Protein AF-A0A6S7IRL1-F1 (afdb_monomer_lite)

Secondary structure (DSSP, 8-state):
-HHHHHHHHHHHHHHHGGGGGGGHHHHHHHHHHHHT-S-HHHHHHHHHHHHHHHHHHTS-GGGT-

Structure (mmCIF, N/CA/C/O backbone):
data_AF-A0A6S7IRL1-F1
#
_entry.id   AF-A0A6S7IRL1-F1
#
loop_
_atom_site.group_PDB
_atom_site.id
_atom_site.type_symbol
_atom_site.label_atom_id
_atom_site.label_alt_id
_atom_site.label_comp_id
_atom_site.label_asym_id
_atom_site.label_entity_id
_atom_site.label_seq_id
_atom_site.pdbx_PDB_ins_code
_atom_site.Cartn_x
_atom_site.Cartn_y
_atom_site.Cartn_z
_atom_site.occupancy
_atom_site.B_iso_or_equiv
_atom_site.auth_seq_id
_atom_site.auth_comp_id
_atom_site.auth_asym_id
_atom_site.auth_atom_id
_atom_site.pdbx_PDB_model_num
ATOM 1 N N . VAL A 1 1 ? 1.959 -4.464 -15.563 1.00 90.50 1 VAL A N 1
ATOM 2 C CA . VAL A 1 1 ? 1.082 -5.065 -14.523 1.00 90.50 1 VAL A CA 1
ATOM 3 C C . VAL A 1 1 ? 1.192 -4.325 -13.191 1.00 90.50 1 VAL A C 1
ATOM 5 O O . VAL A 1 1 ? 0.154 -3.907 -12.704 1.00 90.50 1 VAL A O 1
ATOM 8 N N . ARG A 1 2 ? 2.398 -4.074 -12.648 1.00 95.12 2 ARG A N 1
ATOM 9 C CA . ARG A 1 2 ? 2.607 -3.389 -11.348 1.00 95.12 2 ARG A CA 1
ATOM 10 C C . ARG A 1 2 ? 1.851 -2.063 -11.198 1.00 95.12 2 ARG A C 1
ATOM 12 O O . ARG A 1 2 ? 1.075 -1.902 -10.267 1.00 95.12 2 ARG A O 1
ATOM 19 N N . LEU A 1 3 ? 1.951 -1.180 -12.192 1.00 95.19 3 LEU A N 1
ATOM 20 C CA . LEU A 1 3 ? 1.208 0.086 -12.199 1.00 95.19 3 LEU A CA 1
ATOM 21 C C . LEU A 1 3 ? -0.320 -0.100 -12.144 1.00 95.19 3 LEU A C 1
ATOM 23 O O . LEU A 1 3 ? -1.025 0.670 -11.499 1.00 95.19 3 LEU A O 1
ATOM 27 N N . ALA A 1 4 ? -0.850 -1.124 -12.818 1.00 96.56 4 ALA A N 1
ATOM 28 C CA . ALA A 1 4 ? -2.277 -1.430 -12.763 1.00 96.56 4 ALA A CA 1
ATOM 29 C C . ALA A 1 4 ? -2.679 -1.973 -11.384 1.00 96.56 4 ALA A C 1
ATOM 31 O O . ALA A 1 4 ? -3.739 -1.609 -10.889 1.00 96.56 4 ALA A O 1
ATOM 32 N N . ALA A 1 5 ? -1.823 -2.777 -10.745 1.00 96.19 5 ALA A N 1
ATOM 33 C CA . ALA A 1 5 ? -2.041 -3.235 -9.375 1.00 96.19 5 ALA A CA 1
ATOM 34 C C . ALA A 1 5 ? -2.076 -2.055 -8.389 1.00 96.19 5 ALA A C 1
ATOM 36 O O . ALA A 1 5 ? -3.016 -1.961 -7.609 1.00 96.19 5 ALA A O 1
ATOM 37 N N . LEU A 1 6 ? -1.145 -1.098 -8.498 1.00 97.19 6 LEU A N 1
ATOM 38 C CA . LEU A 1 6 ? -1.165 0.132 -7.692 1.00 97.19 6 LEU A CA 1
ATOM 39 C C . LEU A 1 6 ? -2.445 0.953 -7.894 1.00 97.19 6 LEU A C 1
ATOM 41 O O . LEU A 1 6 ? -3.000 1.462 -6.929 1.00 97.19 6 LEU A O 1
ATOM 45 N N . LYS A 1 7 ? -2.960 1.048 -9.126 1.00 96.12 7 LYS A N 1
ATOM 46 C CA . LYS A 1 7 ? -4.255 1.703 -9.386 1.00 96.12 7 LYS A CA 1
ATOM 47 C C . LYS A 1 7 ? -5.414 0.971 -8.709 1.00 96.12 7 LYS A C 1
ATOM 49 O O . LYS A 1 7 ? -6.312 1.616 -8.190 1.00 96.12 7 LYS A O 1
ATOM 54 N N . VAL A 1 8 ? -5.400 -0.362 -8.684 1.00 95.56 8 VAL A N 1
ATOM 55 C CA . VAL A 1 8 ? -6.421 -1.134 -7.959 1.00 95.56 8 VAL A CA 1
ATOM 56 C C . VAL A 1 8 ? -6.315 -0.893 -6.454 1.00 95.56 8 VAL A C 1
ATOM 58 O O . VAL A 1 8 ? -7.336 -0.645 -5.825 1.00 95.56 8 VAL A O 1
ATOM 61 N N . VAL A 1 9 ? -5.105 -0.903 -5.890 1.00 94.56 9 VAL A N 1
ATOM 62 C CA . VAL A 1 9 ? -4.855 -0.582 -4.473 1.00 94.56 9 VAL A CA 1
ATOM 63 C C . VAL A 1 9 ? -5.377 0.815 -4.124 1.00 94.56 9 VAL A C 1
ATOM 65 O O . VAL A 1 9 ? -6.092 0.970 -3.139 1.00 94.56 9 VAL A O 1
ATOM 68 N N . GLN A 1 10 ? -5.101 1.808 -4.971 1.00 94.75 10 GLN A N 1
ATOM 69 C CA . GLN A 1 10 ? -5.597 3.177 -4.817 1.00 94.75 10 GLN A CA 1
ATOM 70 C C . GLN A 1 10 ? -7.132 3.230 -4.750 1.00 94.75 10 GLN A C 1
ATOM 72 O O . GLN A 1 10 ? -7.713 3.823 -3.845 1.00 94.75 10 GLN A O 1
ATOM 77 N N . GLU A 1 11 ? -7.807 2.558 -5.684 1.00 95.06 11 GLU A N 1
ATOM 78 C CA . GLU A 1 11 ? -9.270 2.511 -5.712 1.00 95.06 11 GLU A CA 1
ATOM 79 C C . GLU A 1 11 ? -9.861 1.728 -4.532 1.00 95.06 11 GLU A C 1
ATOM 81 O O . GLU A 1 11 ? -10.960 2.039 -4.074 1.00 95.06 11 GLU A O 1
ATOM 86 N N . LEU A 1 12 ? -9.155 0.713 -4.024 1.00 92.75 12 LEU A N 1
ATOM 87 C CA . LEU A 1 12 ? -9.556 -0.000 -2.812 1.00 92.75 12 LEU A CA 1
ATOM 88 C C . LEU A 1 12 ? -9.442 0.900 -1.581 1.00 92.75 12 LEU A C 1
ATOM 90 O O . LEU A 1 12 ? -10.386 0.937 -0.797 1.00 92.75 12 LEU A O 1
ATOM 94 N N . ASN A 1 13 ? -8.355 1.665 -1.451 1.00 91.44 13 ASN A N 1
ATOM 95 C CA . ASN A 1 13 ? -8.192 2.661 -0.391 1.00 91.44 13 ASN A CA 1
ATOM 96 C C . ASN A 1 13 ? -9.363 3.659 -0.381 1.00 91.44 13 ASN A C 1
ATOM 98 O O . ASN A 1 13 ? -10.011 3.848 0.645 1.00 91.44 13 ASN A O 1
ATOM 102 N N . HIS A 1 14 ? -9.721 4.210 -1.546 1.00 91.19 14 HIS A N 1
ATOM 103 C CA . HIS A 1 14 ? -10.844 5.148 -1.665 1.00 91.19 14 HIS A CA 1
ATOM 104 C C . HIS A 1 14 ? -12.211 4.541 -1.320 1.00 91.19 14 HIS A C 1
ATOM 106 O O . HIS A 1 14 ? -13.107 5.262 -0.885 1.00 91.19 14 HIS A O 1
ATOM 112 N N . LYS A 1 15 ? -12.404 3.236 -1.541 1.00 93.19 15 LYS A N 1
ATOM 113 C CA . LYS A 1 15 ? -13.688 2.562 -1.290 1.00 93.19 15 LYS A CA 1
ATOM 114 C C . LYS A 1 15 ? -13.835 2.041 0.134 1.00 93.19 15 LYS A C 1
ATOM 116 O O . LYS A 1 15 ? -14.954 2.029 0.635 1.00 93.19 15 LYS A O 1
ATOM 121 N N . LEU A 1 16 ? -12.746 1.569 0.735 1.00 91.69 16 LEU A N 1
ATOM 122 C CA . LEU A 1 16 ? -12.748 0.938 2.056 1.00 91.69 16 LEU A CA 1
ATOM 123 C C . LEU A 1 16 ? -12.500 1.943 3.186 1.00 91.69 16 LEU A C 1
ATOM 125 O O . LEU A 1 16 ? -12.966 1.728 4.302 1.00 91.69 16 LEU A O 1
ATOM 129 N N . GLY A 1 17 ? -11.798 3.048 2.918 1.00 88.62 17 GLY A N 1
ATOM 130 C CA . GLY A 1 17 ? -11.490 4.032 3.951 1.00 88.62 17 GLY A CA 1
ATOM 131 C C . GLY A 1 17 ? -10.690 3.412 5.104 1.00 88.62 17 GLY A C 1
ATOM 132 O O . GLY A 1 17 ? -9.709 2.705 4.885 1.00 88.62 17 GLY A O 1
ATOM 133 N N . GLU A 1 18 ? -11.152 3.618 6.338 1.00 88.31 18 GLU A N 1
ATOM 134 C CA . GLU A 1 18 ? -10.530 3.067 7.554 1.00 88.31 18 GLU A CA 1
ATOM 135 C C . GLU A 1 18 ? -10.550 1.528 7.627 1.00 88.31 18 GLU A C 1
ATOM 137 O O . GLU A 1 18 ? -9.707 0.935 8.304 1.00 88.31 18 GLU A O 1
ATOM 142 N N . GLU A 1 19 ? -11.446 0.846 6.899 1.00 89.38 19 GLU A N 1
ATOM 143 C CA . GLU A 1 19 ? -11.471 -0.628 6.851 1.00 89.38 19 GLU A CA 1
ATOM 144 C C . GLU A 1 19 ? -10.183 -1.209 6.241 1.00 89.38 19 GLU A C 1
ATOM 146 O O . GLU A 1 19 ? -9.862 -2.383 6.447 1.00 89.38 19 GLU A O 1
ATOM 151 N N . TYR A 1 20 ? -9.397 -0.378 5.547 1.00 89.31 20 TYR A N 1
ATOM 152 C CA . TYR A 1 20 ? -8.102 -0.759 4.996 1.00 89.31 20 TYR A CA 1
ATOM 153 C C . TYR A 1 20 ? -7.078 -1.158 6.071 1.00 89.31 20 TYR A C 1
ATOM 155 O O . TYR A 1 20 ? -6.178 -1.948 5.783 1.00 89.31 20 TYR A O 1
ATOM 163 N N . LEU A 1 21 ? -7.225 -0.690 7.320 1.00 88.12 21 LEU A N 1
ATOM 164 C CA . LEU A 1 21 ? -6.324 -1.034 8.433 1.00 88.12 21 LEU A CA 1
ATOM 165 C C . LEU A 1 21 ? -6.167 -2.548 8.625 1.00 88.12 21 LEU A C 1
ATOM 167 O O . LEU A 1 21 ? -5.081 -3.019 8.960 1.00 88.12 21 LEU A O 1
ATOM 171 N N . ALA A 1 22 ? -7.2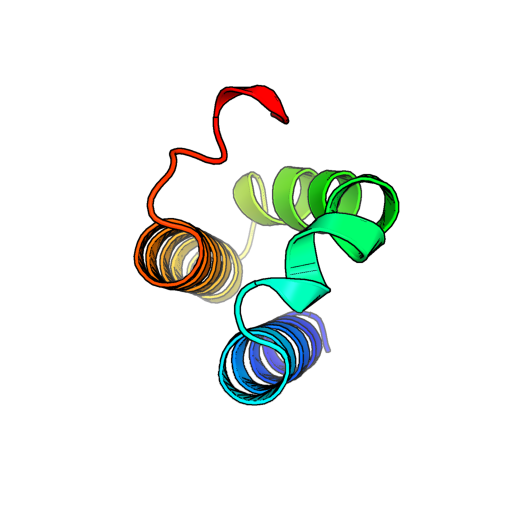33 -3.313 8.380 1.00 90.81 22 ALA A N 1
ATOM 172 C CA . ALA A 1 22 ? -7.225 -4.766 8.514 1.00 90.81 22 ALA A CA 1
ATOM 173 C C . ALA A 1 22 ? -6.398 -5.480 7.429 1.00 90.81 22 ALA A C 1
ATOM 175 O O . ALA A 1 22 ? -6.030 -6.631 7.631 1.00 90.81 22 ALA A O 1
ATOM 176 N N . LEU A 1 23 ? -6.122 -4.809 6.305 1.00 90.81 23 LEU A N 1
ATOM 177 C CA . LEU A 1 23 ? -5.392 -5.343 5.149 1.00 90.81 23 LEU A CA 1
ATOM 178 C C . LEU A 1 23 ? -3.945 -4.833 5.069 1.00 90.81 23 LEU A C 1
ATOM 180 O O . LEU A 1 23 ? -3.184 -5.248 4.192 1.00 90.81 23 LEU A O 1
ATOM 184 N N . LEU A 1 24 ? -3.552 -3.898 5.941 1.00 91.06 24 LEU A N 1
ATOM 185 C CA . LEU A 1 24 ? -2.194 -3.350 5.952 1.00 91.06 24 LEU A CA 1
ATOM 186 C C . LEU A 1 24 ? -1.102 -4.421 6.104 1.00 91.06 24 LEU A C 1
ATOM 188 O O . LEU A 1 24 ? -0.117 -4.315 5.373 1.00 91.06 24 LEU A O 1
ATOM 192 N N . PRO A 1 25 ? -1.228 -5.449 6.971 1.00 91.38 25 PRO A N 1
ATOM 193 C CA . PRO A 1 25 ? -0.182 -6.463 7.118 1.00 91.38 25 PRO A CA 1
ATOM 194 C C . PRO A 1 25 ? 0.157 -7.189 5.809 1.00 91.38 25 PRO A C 1
ATOM 196 O O . PRO A 1 25 ? 1.313 -7.536 5.577 1.00 91.38 25 PRO A O 1
ATOM 199 N N . GLU A 1 26 ? -0.832 -7.398 4.942 1.00 91.50 26 GLU A N 1
ATOM 200 C CA . GLU A 1 26 ? -0.674 -8.065 3.652 1.00 91.50 26 GLU A CA 1
ATOM 201 C C . GLU A 1 26 ? -0.202 -7.106 2.552 1.00 91.50 26 GLU A C 1
ATOM 203 O O . GLU A 1 26 ? 0.539 -7.508 1.655 1.00 91.50 26 GLU A O 1
ATOM 208 N N . ILE A 1 27 ? -0.630 -5.841 2.601 1.00 91.62 27 ILE A N 1
ATOM 209 C CA . ILE A 1 27 ? -0.366 -4.856 1.543 1.00 91.62 27 ILE A CA 1
ATOM 210 C C . ILE A 1 27 ? 0.963 -4.124 1.740 1.00 91.62 27 ILE A C 1
ATOM 212 O O . ILE A 1 27 ? 1.630 -3.803 0.757 1.00 91.62 27 ILE A O 1
ATOM 216 N N . VAL A 1 28 ? 1.369 -3.850 2.979 1.00 93.88 28 VAL A N 1
ATOM 217 C CA . VAL A 1 28 ? 2.589 -3.079 3.259 1.00 93.88 28 VAL A CA 1
ATOM 218 C C . VAL A 1 28 ? 3.847 -3.729 2.670 1.00 93.88 28 VAL A C 1
ATOM 220 O O . VAL A 1 28 ? 4.594 -3.000 2.022 1.00 93.88 28 VAL A O 1
ATOM 223 N N . PRO A 1 29 ? 4.077 -5.056 2.770 1.00 94.25 29 PRO A N 1
ATOM 224 C CA . PRO A 1 29 ? 5.231 -5.685 2.125 1.00 94.25 29 PRO A CA 1
ATOM 225 C C . PRO A 1 29 ? 5.263 -5.451 0.609 1.00 94.25 29 PRO A C 1
ATOM 227 O O . PRO A 1 29 ? 6.307 -5.126 0.053 1.00 94.25 29 PRO A O 1
ATOM 230 N N . PHE A 1 30 ? 4.102 -5.527 -0.053 1.00 94.19 30 PHE A N 1
ATOM 231 C CA . PHE A 1 30 ? 3.984 -5.240 -1.484 1.00 94.19 30 PHE A CA 1
ATOM 232 C C . PHE A 1 30 ? 4.329 -3.781 -1.808 1.00 94.19 30 PHE A C 1
ATOM 234 O O . PHE A 1 30 ? 5.053 -3.520 -2.763 1.00 94.19 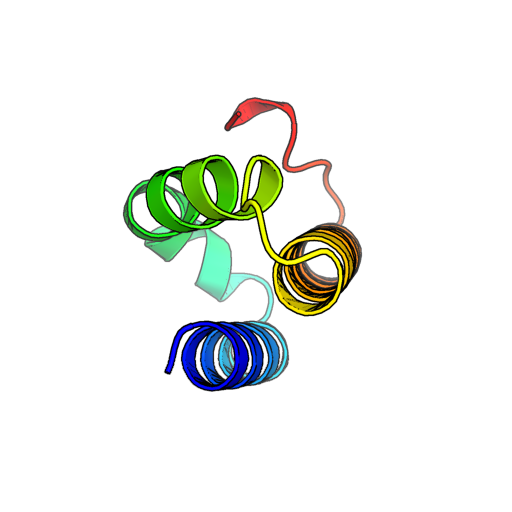30 PHE A O 1
ATOM 241 N N . LEU A 1 31 ? 3.838 -2.823 -1.017 1.00 95.56 31 LEU A N 1
ATOM 242 C CA . LEU A 1 31 ? 4.171 -1.410 -1.209 1.00 95.56 31 LEU A CA 1
ATOM 243 C C . LEU A 1 31 ? 5.656 -1.133 -0.932 1.00 95.56 31 LEU A C 1
ATOM 245 O O . LEU A 1 31 ? 6.260 -0.356 -1.662 1.00 95.56 31 LEU A O 1
ATOM 249 N N . ALA A 1 32 ? 6.251 -1.789 0.067 1.00 94.88 32 ALA A N 1
ATOM 250 C CA . ALA A 1 32 ? 7.657 -1.616 0.426 1.00 94.88 32 ALA A CA 1
ATOM 251 C C . ALA A 1 32 ? 8.580 -2.042 -0.722 1.00 94.88 32 ALA A C 1
ATOM 253 O O . ALA A 1 32 ? 9.486 -1.301 -1.090 1.00 94.88 32 ALA A O 1
ATOM 254 N N . GLU A 1 33 ? 8.293 -3.183 -1.355 1.00 95.19 33 GLU A N 1
ATOM 255 C CA . GLU A 1 33 ? 9.023 -3.630 -2.545 1.00 95.19 33 GLU A CA 1
ATOM 256 C C . GLU A 1 33 ? 8.902 -2.632 -3.711 1.00 95.19 33 GLU A C 1
ATOM 258 O O . GLU A 1 33 ? 9.876 -2.381 -4.418 1.00 95.19 33 GLU A O 1
ATOM 263 N N . LEU A 1 34 ? 7.723 -2.030 -3.914 1.00 96.56 34 LEU A N 1
ATOM 264 C CA . LEU A 1 34 ? 7.492 -1.084 -5.014 1.00 96.56 34 LEU A CA 1
ATOM 265 C C . LEU A 1 34 ? 8.037 0.328 -4.761 1.00 96.56 34 LEU A C 1
ATOM 267 O O . LEU A 1 34 ? 8.197 1.094 -5.713 1.00 96.56 34 LEU A O 1
ATOM 271 N N . MET A 1 35 ? 8.334 0.683 -3.511 1.00 94.38 35 MET A N 1
ATOM 272 C CA . MET A 1 35 ? 9.062 1.913 -3.188 1.00 94.38 35 MET A CA 1
ATOM 273 C C . MET A 1 35 ? 10.523 1.869 -3.647 1.00 94.38 35 MET A C 1
ATOM 275 O O . MET A 1 35 ? 11.132 2.922 -3.800 1.00 94.38 35 MET A O 1
ATOM 279 N N . GLU A 1 36 ? 11.075 0.678 -3.873 1.00 94.62 36 GLU A N 1
ATOM 280 C CA . GLU A 1 36 ? 12.435 0.469 -4.382 1.00 94.62 36 GLU A CA 1
ATOM 281 C C . GLU A 1 36 ? 12.429 -0.022 -5.847 1.00 94.62 36 GLU A C 1
ATOM 283 O O . GLU A 1 36 ? 13.404 -0.600 -6.330 1.00 94.62 36 GLU A O 1
ATOM 288 N N . ASP A 1 37 ? 11.321 0.183 -6.573 1.00 97.31 37 ASP A N 1
ATOM 289 C CA . ASP A 1 37 ? 11.169 -0.282 -7.955 1.00 97.31 37 ASP A CA 1
ATOM 290 C C . ASP A 1 37 ? 12.102 0.473 -8.918 1.00 97.31 37 ASP A C 1
ATOM 292 O O . ASP A 1 37 ? 12.198 1.697 -8.906 1.00 97.31 37 ASP A O 1
ATOM 296 N N . GLU A 1 38 ? 12.741 -0.255 -9.835 1.00 96.62 38 GLU A N 1
ATOM 297 C CA . GLU A 1 38 ? 13.607 0.319 -10.877 1.00 96.62 38 GLU A CA 1
ATOM 298 C C . GLU A 1 38 ? 12.865 1.256 -11.852 1.00 96.62 38 GLU A C 1
ATOM 300 O O . GLU A 1 38 ? 13.475 2.088 -12.531 1.00 96.62 38 GLU A O 1
ATOM 305 N N . SER A 1 39 ? 11.541 1.111 -11.968 1.00 97.69 39 SER A N 1
ATOM 306 C CA . SER A 1 39 ? 10.703 1.966 -12.794 1.00 97.69 39 SER A CA 1
ATOM 307 C C . SER A 1 39 ? 10.254 3.190 -12.007 1.00 97.69 39 SER A C 1
ATOM 309 O O . SER A 1 39 ? 9.344 3.112 -11.185 1.00 97.69 39 SER A O 1
ATOM 311 N N . PHE A 1 40 ? 10.801 4.351 -12.374 1.00 96.44 40 PHE A N 1
ATOM 312 C CA . PHE A 1 40 ? 10.424 5.646 -11.798 1.00 96.44 40 PHE A CA 1
ATOM 313 C C . PHE A 1 40 ? 8.903 5.893 -11.772 1.00 96.44 40 PHE A C 1
ATOM 315 O O . PHE A 1 40 ? 8.375 6.443 -10.812 1.00 96.44 40 PHE A O 1
ATOM 322 N N . GLU A 1 41 ? 8.172 5.473 -12.813 1.00 97.31 41 GLU A N 1
ATOM 323 C CA . GLU A 1 41 ? 6.711 5.632 -12.862 1.00 97.31 41 GLU A CA 1
ATOM 324 C C . GLU A 1 41 ? 6.002 4.783 -11.793 1.00 97.31 41 GLU A C 1
ATOM 326 O O . GLU A 1 41 ? 5.021 5.225 -11.193 1.00 97.31 41 GLU A O 1
ATOM 331 N N . VAL A 1 42 ? 6.491 3.565 -11.543 1.00 97.94 42 VAL A N 1
ATOM 332 C CA . VAL A 1 42 ? 5.934 2.670 -10.522 1.00 97.94 42 VAL A CA 1
ATOM 333 C C . VAL A 1 42 ? 6.267 3.189 -9.130 1.00 97.94 42 VAL A C 1
ATOM 335 O O . VAL A 1 42 ? 5.355 3.298 -8.312 1.00 97.94 42 VAL A O 1
ATOM 338 N N . GLU A 1 43 ? 7.521 3.568 -8.892 1.00 97.81 43 GLU A N 1
ATOM 339 C CA . GLU A 1 43 ? 7.978 4.143 -7.624 1.00 97.81 43 GLU A CA 1
ATOM 340 C C . GLU A 1 43 ? 7.167 5.398 -7.266 1.00 97.81 43 GLU A C 1
ATOM 342 O O . GLU A 1 43 ? 6.558 5.477 -6.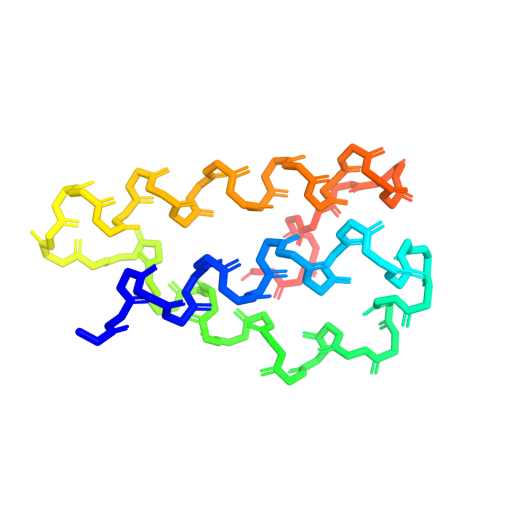196 1.00 97.81 43 GLU A O 1
ATOM 347 N N . GLN A 1 44 ? 7.069 6.352 -8.199 1.00 97.44 44 GLN A N 1
ATOM 348 C CA . GLN A 1 44 ? 6.309 7.586 -8.007 1.00 97.44 44 GLN A CA 1
ATOM 349 C C . GLN A 1 44 ? 4.833 7.296 -7.719 1.00 97.44 44 GLN A C 1
ATOM 351 O O . GLN A 1 44 ? 4.237 7.908 -6.829 1.00 97.44 44 GLN A O 1
ATOM 356 N N . LYS A 1 45 ? 4.226 6.351 -8.451 1.00 97.75 45 LYS A N 1
ATOM 357 C CA . LYS A 1 45 ? 2.832 5.981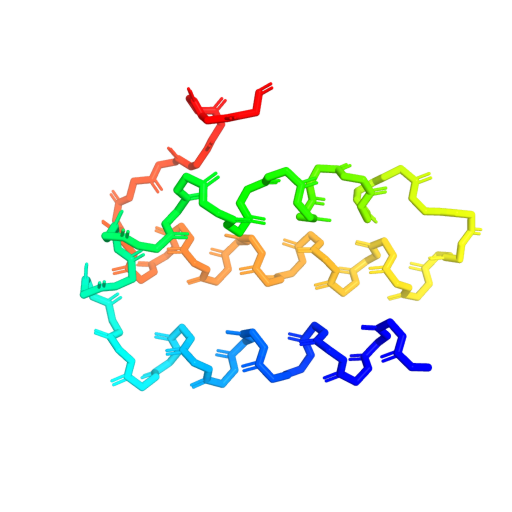 -8.205 1.00 97.75 45 LYS A CA 1
ATOM 358 C C . LYS A 1 45 ? 2.660 5.305 -6.845 1.00 97.75 45 LYS A C 1
ATOM 360 O O . LYS A 1 45 ? 1.654 5.556 -6.189 1.00 97.75 45 LYS A O 1
ATOM 365 N N . CYS A 1 46 ? 3.614 4.482 -6.417 1.00 97.69 46 CYS A N 1
ATOM 366 C CA . CYS A 1 46 ? 3.593 3.834 -5.109 1.00 97.69 46 CYS A CA 1
ATOM 367 C C . CYS A 1 46 ? 3.624 4.870 -3.982 1.00 97.69 46 CYS A C 1
ATOM 369 O O . CYS A 1 46 ? 2.772 4.833 -3.096 1.00 97.69 46 CYS A O 1
ATOM 371 N N . GLN A 1 47 ? 4.533 5.846 -4.065 1.00 96.44 47 GLN A N 1
ATOM 372 C CA . GLN A 1 47 ? 4.614 6.944 -3.097 1.00 96.44 47 GLN A CA 1
ATOM 373 C C . GLN A 1 47 ? 3.304 7.743 -3.031 1.00 96.44 47 GLN A C 1
ATOM 375 O O . GLN A 1 47 ? 2.814 8.012 -1.938 1.00 96.44 47 GLN A O 1
ATOM 380 N N . GLN A 1 48 ? 2.691 8.051 -4.182 1.00 97.00 48 GLN A N 1
ATOM 381 C CA . GLN A 1 48 ? 1.391 8.730 -4.224 1.00 97.00 48 GLN A CA 1
ATOM 382 C C . GLN A 1 48 ? 0.301 7.927 -3.498 1.00 97.00 48 GLN A C 1
ATOM 384 O O . GLN A 1 48 ? -0.447 8.489 -2.704 1.00 97.00 48 GLN A O 1
ATOM 389 N N . VAL A 1 49 ? 0.206 6.621 -3.768 1.00 96.38 49 VAL A N 1
ATOM 390 C CA . VAL A 1 49 ? -0.801 5.754 -3.139 1.00 96.38 49 VAL A CA 1
ATOM 391 C C . VAL A 1 49 ? -0.603 5.695 -1.625 1.00 96.38 49 VAL A C 1
ATOM 393 O O . VAL A 1 49 ? -1.581 5.797 -0.894 1.00 96.38 49 VAL A O 1
ATOM 396 N N . ILE A 1 50 ? 0.642 5.602 -1.147 1.00 95.69 50 ILE A N 1
ATOM 397 C CA . ILE A 1 50 ? 0.945 5.630 0.291 1.00 95.69 50 ILE A CA 1
ATOM 398 C C . ILE A 1 50 ? 0.483 6.949 0.916 1.00 95.69 50 ILE A C 1
ATOM 400 O O . ILE A 1 50 ? -0.176 6.916 1.951 1.00 95.69 50 ILE A O 1
ATOM 404 N N . SER A 1 51 ? 0.768 8.096 0.290 1.00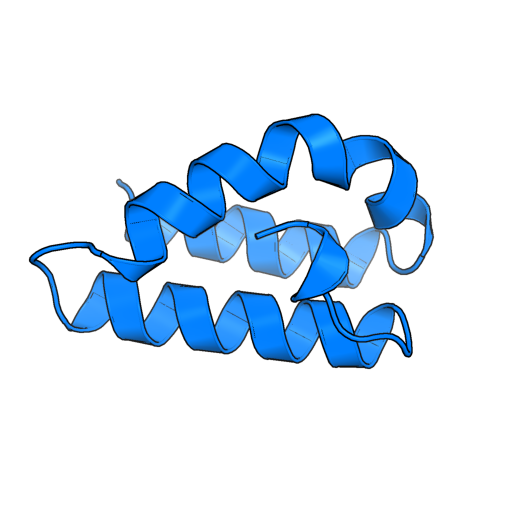 95.62 51 SER A N 1
ATOM 405 C CA . SER A 1 51 ? 0.325 9.396 0.811 1.00 95.62 51 SER A CA 1
ATOM 406 C C . SER A 1 51 ? -1.201 9.503 0.890 1.00 95.62 51 SER A C 1
ATOM 408 O O . SER A 1 51 ? -1.730 9.934 1.908 1.00 95.62 51 SER A O 1
ATOM 410 N N . GLU A 1 52 ? -1.922 9.052 -0.137 1.00 95.06 52 GLU A N 1
ATOM 411 C CA . GLU A 1 52 ? -3.392 9.039 -0.130 1.00 95.06 52 GLU A CA 1
ATOM 412 C C . GLU A 1 52 ? -3.963 8.077 0.928 1.00 95.06 52 GLU A C 1
ATOM 414 O O . GLU A 1 52 ? -5.000 8.351 1.530 1.00 95.06 52 GLU A O 1
ATOM 419 N N . MET A 1 53 ? -3.293 6.952 1.191 1.00 94.38 53 MET A N 1
ATOM 420 C CA . MET A 1 53 ? -3.662 6.049 2.285 1.00 94.38 53 MET A CA 1
ATOM 421 C C . MET A 1 53 ? -3.443 6.704 3.654 1.00 94.38 53 MET A C 1
ATOM 423 O O . MET A 1 53 ? -4.322 6.622 4.505 1.00 94.38 53 MET A O 1
ATOM 427 N N . GLU A 1 54 ? -2.317 7.388 3.872 1.00 94.50 54 GLU A N 1
ATOM 428 C CA . GLU A 1 54 ? -2.053 8.131 5.115 1.00 94.50 54 GLU A CA 1
ATOM 429 C C . GLU A 1 54 ? -3.094 9.240 5.354 1.00 94.50 54 GLU A C 1
ATOM 431 O O . GLU A 1 54 ? -3.557 9.417 6.482 1.00 94.50 54 GLU A O 1
ATOM 436 N N . GLU A 1 55 ? -3.509 9.954 4.300 1.00 94.06 55 GLU A N 1
ATOM 437 C CA . GLU A 1 55 ? -4.572 10.966 4.374 1.00 94.06 55 GLU A CA 1
ATOM 438 C C . GLU A 1 55 ? -5.922 10.363 4.777 1.00 94.06 55 GLU A C 1
ATOM 440 O O . GLU A 1 55 ? -6.620 10.924 5.623 1.00 94.06 55 GLU A O 1
ATOM 445 N N . VAL A 1 56 ? -6.282 9.213 4.200 1.00 91.69 56 VAL A N 1
ATOM 446 C CA . VAL A 1 56 ? -7.535 8.506 4.503 1.00 91.69 56 VAL A CA 1
ATOM 447 C C . VAL A 1 56 ? -7.533 7.926 5.919 1.00 91.69 56 VAL A C 1
ATOM 449 O O . VAL A 1 56 ? -8.548 7.996 6.606 1.00 91.69 56 VAL A O 1
ATOM 452 N N . LEU A 1 57 ? -6.406 7.367 6.364 1.00 90.50 57 LEU A N 1
ATOM 453 C CA . LEU A 1 57 ? -6.268 6.746 7.685 1.00 90.50 57 LEU A CA 1
ATOM 454 C C . LEU A 1 57 ? -6.040 7.765 8.810 1.00 90.50 57 LEU A C 1
ATOM 456 O O . LEU A 1 57 ? -6.197 7.434 9.984 1.00 90.50 57 LEU A O 1
ATOM 460 N N . GLY A 1 58 ? -5.642 8.994 8.471 1.00 91.00 58 GLY A N 1
ATOM 461 C CA . GLY A 1 58 ? -5.325 10.041 9.442 1.00 91.00 58 GLY A CA 1
ATOM 462 C C . GLY A 1 58 ? -4.055 9.769 10.256 1.00 91.00 58 GLY A C 1
ATOM 463 O O . GLY A 1 58 ? -3.814 10.433 11.266 1.00 91.00 58 GLY A O 1
ATOM 464 N N . GLU A 1 59 ? -3.231 8.808 9.838 1.00 89.81 59 GLU A N 1
ATOM 465 C CA . GLU A 1 59 ? -1.981 8.448 10.499 1.00 89.81 59 GLU A CA 1
ATOM 466 C C . GLU A 1 59 ? -0.890 8.059 9.503 1.00 89.81 59 GLU A C 1
ATOM 468 O O . GLU A 1 59 ? -1.163 7.614 8.390 1.00 89.81 59 GLU A O 1
ATOM 473 N N . SER A 1 60 ? 0.372 8.208 9.917 1.00 91.38 60 SER A N 1
ATOM 474 C CA . SER A 1 60 ? 1.491 7.814 9.065 1.00 91.38 60 SER A CA 1
ATOM 475 C C . SER A 1 60 ? 1.658 6.298 9.022 1.00 91.38 60 SER A C 1
ATOM 477 O O . SER A 1 60 ? 1.710 5.623 10.056 1.00 91.38 60 SER A O 1
ATOM 479 N N . LEU A 1 61 ? 1.853 5.783 7.810 1.00 90.25 61 LEU A N 1
ATOM 480 C CA . LEU A 1 61 ? 2.127 4.381 7.542 1.00 90.25 61 LEU A CA 1
ATOM 481 C C . LEU A 1 61 ? 3.595 4.010 7.774 1.00 90.25 61 LEU A C 1
ATOM 483 O O . LEU A 1 61 ? 3.915 2.827 7.800 1.00 90.25 61 LEU A O 1
ATOM 487 N N . LYS A 1 62 ? 4.482 4.980 8.039 1.00 86.31 62 LYS A N 1
ATOM 488 C CA . LYS A 1 62 ? 5.913 4.742 8.324 1.00 86.31 62 LYS A CA 1
ATOM 489 C C . LYS A 1 62 ? 6.182 3.747 9.448 1.00 86.31 62 LYS A C 1
ATOM 491 O O . LYS A 1 62 ? 7.256 3.180 9.491 1.00 86.31 62 LYS A O 1
ATOM 496 N N . LYS A 1 63 ? 5.240 3.545 10.372 1.00 84.75 63 LYS A N 1
ATOM 497 C CA . LYS A 1 63 ? 5.366 2.550 11.451 1.00 84.75 63 LYS A CA 1
ATOM 498 C C . LYS A 1 63 ? 5.262 1.097 10.964 1.00 84.75 63 LYS A C 1
ATOM 500 O O . LYS A 1 63 ? 5.525 0.189 11.747 1.00 84.75 63 LYS A O 1
ATOM 505 N N . TYR A 1 64 ? 4.828 0.891 9.722 1.00 82.50 64 TYR A N 1
ATOM 506 C CA . TYR A 1 64 ? 4.677 -0.422 9.101 1.00 82.50 64 TYR A CA 1
ATOM 507 C C . TYR A 1 64 ? 5.805 -0.759 8.111 1.00 82.50 64 TYR A C 1
ATOM 509 O O . TYR A 1 64 ? 5.930 -1.927 7.751 1.00 82.50 64 TYR A O 1
ATOM 517 N N . PHE A 1 65 ? 6.603 0.233 7.697 1.00 79.50 65 PHE A N 1
ATOM 518 C CA . PHE A 1 65 ? 7.788 0.084 6.842 1.00 79.50 65 PHE A CA 1
ATOM 519 C C . PHE A 1 65 ? 9.059 0.023 7.698 1.00 79.50 65 PHE A C 1
ATOM 521 O O . PHE A 1 65 ? 9.962 -0.768 7.352 1.00 79.50 65 PHE A O 1
#

Organism: Paramuricea clavata (NCBI:txid317549)

Sequence (65 aa):
VRLAALKVVQELNHKLGEEYLALLPEIVPFLAELMEDESFEVEQKCQQVISEMEEVLGESLKKYF

Foldseek 3Di:
DLLVVLVVLLVCCVVCQLVCVVVCLVCVVVLVVQCPDPDPVSN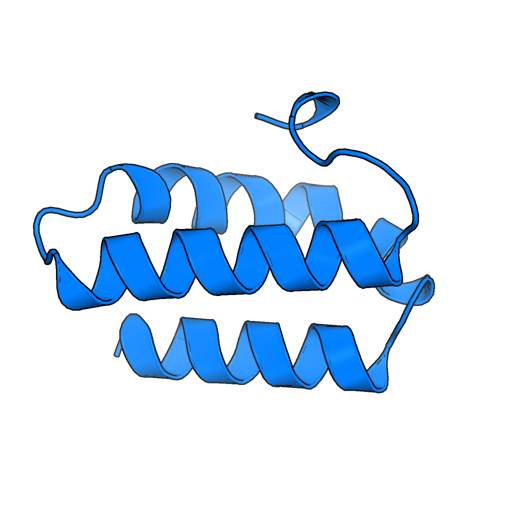VSSVVSQVSSCVSNVHHPVVVD

InterPro domains:
  IPR011989 Armadillo-like helical [G3DSA:1.25.10.10] (1-65)
  IPR016024 Armadillo-type fold [SSF48371] (1-64)
  IPR021133 HEAT, type 2 [PS50077] (27-63)
  IPR040191 U3 small nucleolar RNA-associated protein 10 [PTHR13457] (1-65)

pLDDT: mean 93.27, std 3.78, range [79.5, 97.94]

Radius of gyration: 10.88 Å; chains: 1; bounding box: 27×19×26 Å